Protein AF-A0A1Q3BQC8-F1 (afdb_monomer)

Secondary structure (DSSP, 8-state):
-HHHHHHHHHHHHHHHHHHHHHHHHHHHHHHHHHHHHHHHHHHHHHHHHHHHHHHHHHHHHHHHHHH------TTTTPPP-TT------TT-------PBPTTT--BSS-GGG-HHHHTS---PPPP--TT-------

Solvent-accessible surface area (backbone atoms only — not comparable to full-atom values): 8736 Å² total; per-residue (Å²): 108,76,70,56,55,50,51,53,51,54,52,53,54,51,52,50,52,50,50,55,51,49,52,54,53,51,52,53,51,50,55,52,51,53,52,53,55,52,52,51,54,50,50,55,52,48,52,56,51,47,52,54,49,49,59,49,48,56,52,48,50,52,52,50,67,70,57,57,52,77,64,86,48,85,63,89,86,55,82,82,69,94,80,71,73,82,63,82,69,81,86,61,72,81,72,72,57,84,51,52,11,86,74,79,65,48,66,67,44,50,51,89,74,31,65,79,61,71,70,50,75,86,71,81,84,78,92,74,70,93,90,72,80,92,80,80,87,129

Foldseek 3Di:
DVVVVVVVVVVVVVVVVVVVVVVVVVVVVVVVVVVVVVVVVVVVVVVVVVVVVVVVVVVVCVVVVLVPQPPCVVDDDDDDDPDDDHDPDPPDPPPQQPDAAPVPRHGDDYVVPDPVNVPPPPPDDDDDDPPDDDDDDD

Organism: Cephalotus follicularis (NCBI:txid3775)

Structure (mmCIF, N/CA/C/O backbone):
data_AF-A0A1Q3BQC8-F1
#
_entry.id   AF-A0A1Q3BQC8-F1
#
loop_
_atom_site.group_PDB
_atom_site.id
_atom_site.type_symbol
_atom_site.label_atom_id
_atom_site.label_alt_id
_atom_site.label_comp_id
_atom_site.label_asym_id
_atom_site.label_entity_id
_atom_site.label_seq_id
_atom_site.pdbx_PDB_ins_code
_atom_site.Cartn_x
_atom_site.Cartn_y
_atom_site.Cartn_z
_atom_site.occupancy
_atom_site.B_iso_or_equiv
_atom_site.auth_seq_id
_atom_site.auth_comp_id
_atom_site.auth_asym_id
_atom_site.auth_atom_id
_atom_site.pdbx_PDB_model_num
ATOM 1 N N . MET A 1 1 ? -42.383 -4.863 53.183 1.00 64.69 1 MET A N 1
ATOM 2 C CA . MET A 1 1 ? -41.170 -5.381 53.859 1.00 64.69 1 MET A CA 1
ATOM 3 C C . MET A 1 1 ? -40.615 -6.634 53.180 1.00 64.69 1 MET A C 1
ATOM 5 O O . MET A 1 1 ? -39.780 -6.455 52.311 1.00 64.69 1 MET A O 1
ATOM 9 N N . SER A 1 2 ? -41.060 -7.874 53.443 1.00 80.88 2 SER A N 1
ATOM 10 C CA . SER A 1 2 ? -40.373 -9.064 52.871 1.00 80.88 2 SER A CA 1
ATOM 11 C C . SER A 1 2 ? -40.424 -9.178 51.335 1.00 80.88 2 SER A C 1
ATOM 13 O O . SER A 1 2 ? -39.409 -9.494 50.727 1.00 80.88 2 SER A O 1
ATOM 15 N N . LYS A 1 3 ? -41.561 -8.845 50.700 1.00 89.38 3 LYS A N 1
ATOM 16 C CA . LYS A 1 3 ? -41.702 -8.835 49.226 1.00 89.38 3 LYS A CA 1
ATOM 17 C C . LYS A 1 3 ? -40.841 -7.770 48.535 1.00 89.38 3 LYS A C 1
ATOM 19 O O . LYS A 1 3 ? -40.279 -8.030 47.482 1.00 89.38 3 LYS A O 1
ATOM 24 N N . GLU A 1 4 ? -40.717 -6.584 49.128 1.00 90.38 4 GLU A N 1
ATOM 25 C CA . GLU A 1 4 ? -39.847 -5.526 48.587 1.00 90.38 4 GLU A CA 1
ATOM 26 C C . GLU A 1 4 ? -38.377 -5.924 48.669 1.00 90.38 4 GLU A C 1
ATOM 28 O O . GLU A 1 4 ? -37.637 -5.714 47.717 1.00 90.38 4 GLU A O 1
ATOM 33 N N . ILE A 1 5 ? -37.959 -6.540 49.779 1.00 91.31 5 ILE A N 1
ATOM 34 C CA . ILE A 1 5 ? -36.578 -7.004 49.953 1.00 91.31 5 ILE A CA 1
ATOM 35 C C . ILE A 1 5 ? -36.224 -8.078 48.912 1.00 91.31 5 ILE A C 1
ATOM 37 O O . ILE A 1 5 ? -35.105 -8.092 48.402 1.00 91.31 5 ILE A O 1
ATOM 41 N N . GLU A 1 6 ? -37.158 -8.973 48.587 1.00 93.44 6 GLU A N 1
ATOM 42 C CA . GLU A 1 6 ? -36.970 -9.997 47.554 1.00 93.44 6 GLU A CA 1
ATOM 43 C C . GLU A 1 6 ? -36.881 -9.391 46.145 1.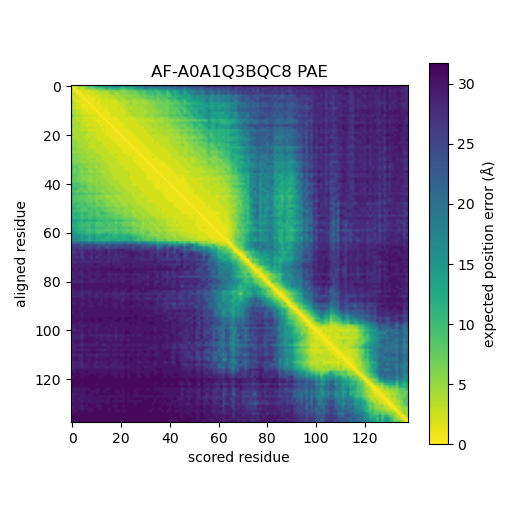00 93.44 6 GLU A C 1
ATOM 45 O O . GLU A 1 6 ? -35.955 -9.711 45.400 1.00 93.44 6 GLU A O 1
ATOM 50 N N . ASN A 1 7 ? -37.763 -8.442 45.814 1.00 93.44 7 ASN A N 1
ATOM 51 C CA . ASN A 1 7 ? -37.711 -7.720 44.540 1.00 93.44 7 ASN A CA 1
ATOM 52 C C . ASN A 1 7 ? -36.385 -6.963 44.364 1.00 93.44 7 ASN A C 1
ATOM 54 O O . ASN A 1 7 ? -35.728 -7.115 43.336 1.00 93.44 7 ASN A O 1
ATOM 58 N N . LEU A 1 8 ? -35.944 -6.234 45.396 1.00 94.12 8 LEU A N 1
ATOM 59 C CA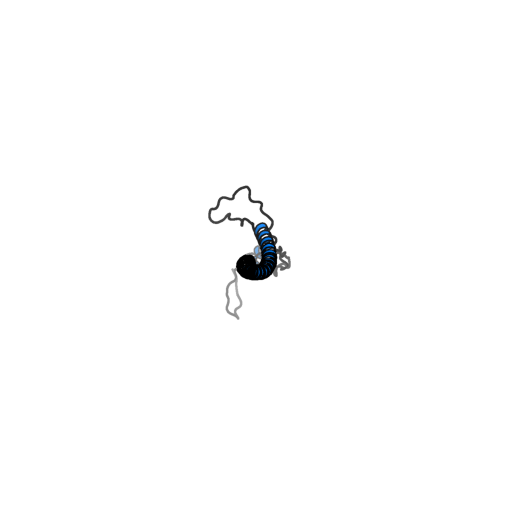 . LEU A 1 8 ? -34.674 -5.500 45.381 1.00 94.12 8 LEU A CA 1
ATOM 60 C C . LEU A 1 8 ? -33.462 -6.430 45.225 1.00 94.12 8 LEU A C 1
ATOM 62 O O . LEU A 1 8 ? -32.482 -6.074 44.572 1.00 94.12 8 LEU A O 1
ATOM 66 N N . LYS A 1 9 ? -33.502 -7.638 45.804 1.00 93.94 9 LYS A N 1
ATOM 67 C CA . LYS A 1 9 ? -32.449 -8.646 45.594 1.00 93.94 9 LYS A CA 1
ATOM 68 C C . LYS A 1 9 ? -32.390 -9.118 44.144 1.00 93.94 9 LYS A C 1
ATOM 70 O O . LYS A 1 9 ? -31.291 -9.262 43.609 1.00 93.94 9 LYS A O 1
ATOM 75 N N . ASN A 1 10 ? -33.545 -9.342 43.521 1.00 93.12 10 ASN A N 1
ATOM 76 C CA . ASN A 1 10 ? -33.616 -9.772 42.128 1.00 93.12 10 ASN A CA 1
ATOM 77 C C . ASN A 1 10 ? -33.091 -8.681 41.182 1.00 93.12 10 ASN A C 1
ATOM 79 O O . ASN A 1 10 ? -32.242 -8.986 40.343 1.00 93.12 10 ASN A O 1
ATOM 83 N N . GLU A 1 11 ? -33.495 -7.421 41.383 1.00 95.06 11 GLU A N 1
ATOM 84 C CA . GLU A 1 11 ? -32.966 -6.263 40.640 1.00 95.06 11 GLU A CA 1
ATOM 85 C C . GLU A 1 11 ? -31.452 -6.108 40.811 1.00 95.06 11 GLU A C 1
ATOM 87 O O . GLU A 1 11 ? -30.732 -5.971 39.825 1.00 95.06 11 GLU 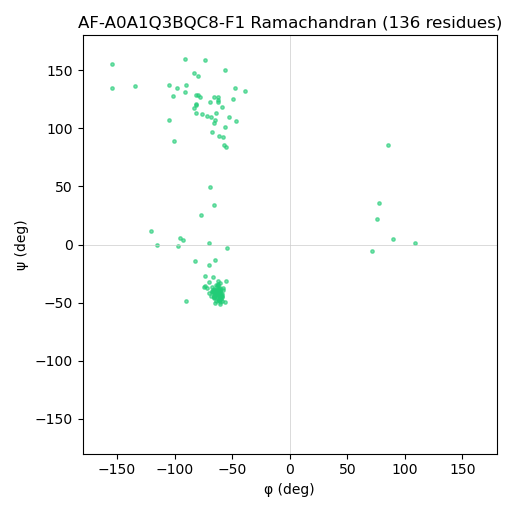A O 1
ATOM 92 N N . ASN A 1 12 ? -30.930 -6.223 42.037 1.00 95.00 12 ASN A N 1
ATOM 93 C CA . ASN A 1 12 ? -29.482 -6.174 42.262 1.00 95.00 12 ASN A CA 1
ATOM 94 C C . ASN A 1 12 ? -28.733 -7.296 41.530 1.00 95.00 12 ASN A C 1
ATOM 96 O O . ASN A 1 12 ? -27.632 -7.071 41.027 1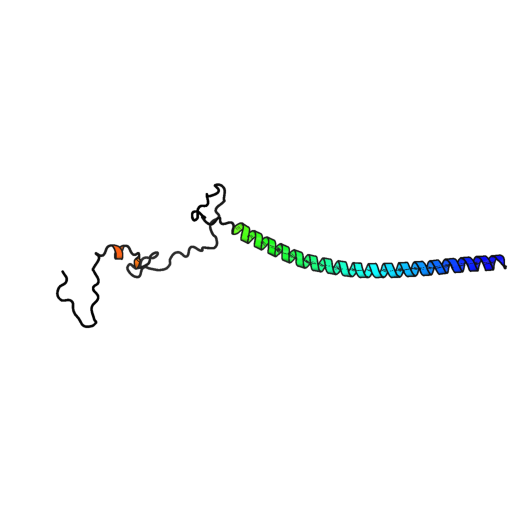.00 95.00 12 ASN A O 1
ATOM 100 N N . SER A 1 13 ? -29.308 -8.502 41.460 1.00 94.69 13 SER A N 1
ATOM 101 C CA . SER A 1 13 ? -28.699 -9.599 40.698 1.00 94.69 13 SER A CA 1
ATOM 102 C C . SER A 1 13 ? -28.690 -9.309 39.193 1.00 94.69 13 SER A C 1
ATOM 104 O O . SER A 1 13 ? -27.690 -9.568 38.525 1.00 94.69 13 SER A O 1
ATOM 106 N N . TYR A 1 14 ? -29.767 -8.707 38.681 1.00 96.12 14 TYR A N 1
ATOM 107 C CA . TYR A 1 14 ? -29.898 -8.324 37.281 1.00 96.12 14 TYR A CA 1
ATOM 108 C C . TYR A 1 14 ? -28.880 -7.242 36.906 1.00 96.12 14 TYR A C 1
ATOM 110 O O . TYR A 1 14 ? -28.103 -7.429 35.971 1.00 96.12 14 TYR A O 1
ATOM 118 N N . HIS A 1 15 ? -28.798 -6.165 37.691 1.00 95.88 15 HIS A N 1
ATOM 119 C CA . HIS A 1 15 ? -27.837 -5.088 37.451 1.00 95.88 15 HIS A CA 1
ATOM 120 C C . HIS A 1 15 ? -26.388 -5.558 37.559 1.00 95.88 15 HIS A C 1
ATOM 122 O O . HIS A 1 15 ? -25.537 -5.114 36.792 1.00 95.88 15 HIS A O 1
ATOM 128 N N . LYS A 1 16 ? -26.092 -6.495 38.467 1.00 96.56 16 LYS A N 1
ATOM 129 C CA . LYS A 1 16 ? -24.757 -7.093 38.552 1.00 96.56 16 LYS A CA 1
ATOM 130 C C . LYS A 1 16 ? -24.386 -7.830 37.260 1.00 96.56 16 LYS A C 1
ATOM 132 O O . LYS A 1 16 ? -23.285 -7.637 36.756 1.00 96.56 16 LYS A O 1
ATOM 137 N N . ASN A 1 17 ? -25.319 -8.597 36.694 1.00 95.44 17 ASN A N 1
ATOM 138 C CA . ASN A 1 17 ? -25.104 -9.282 35.418 1.00 95.44 17 ASN A CA 1
ATOM 139 C C . ASN A 1 17 ? -24.944 -8.290 34.251 1.00 95.44 17 ASN A C 1
ATOM 141 O O . ASN A 1 17 ? -24.080 -8.492 33.401 1.00 95.44 17 ASN A O 1
ATOM 145 N N . GLU A 1 18 ? -25.729 -7.208 34.212 1.00 96.31 18 GLU A N 1
ATOM 146 C CA . GLU A 1 18 ? -25.565 -6.142 33.209 1.00 96.31 18 GLU A CA 1
ATOM 147 C C . GLU A 1 18 ? -24.184 -5.487 33.283 1.00 96.31 18 GLU A C 1
ATOM 149 O O . GLU A 1 18 ? -23.547 -5.283 32.250 1.00 96.31 18 GLU A O 1
ATOM 154 N N . ILE A 1 19 ? -23.698 -5.187 34.490 1.00 96.69 19 ILE A N 1
ATOM 155 C CA . ILE A 1 19 ? -22.363 -4.614 34.695 1.00 96.69 19 ILE A CA 1
ATOM 156 C C . ILE A 1 19 ? -21.283 -5.564 34.168 1.00 96.69 19 ILE A C 1
ATOM 158 O O . ILE A 1 19 ? -20.367 -5.122 33.474 1.00 96.69 19 ILE A O 1
ATOM 162 N N . ASP A 1 20 ? -21.397 -6.864 34.447 1.00 96.38 20 ASP A N 1
ATOM 163 C CA . ASP A 1 20 ? -20.440 -7.859 33.959 1.00 96.38 20 ASP A CA 1
ATOM 164 C C . ASP A 1 20 ? -20.438 -7.939 32.422 1.00 96.38 20 ASP A C 1
ATOM 166 O O . ASP A 1 20 ? -19.369 -7.948 31.806 1.00 96.38 20 ASP A O 1
ATOM 170 N N . ILE A 1 21 ? -21.616 -7.907 31.788 1.00 96.81 21 ILE A N 1
ATOM 171 C CA . ILE A 1 21 ? -21.745 -7.869 30.322 1.00 96.81 21 ILE A CA 1
ATOM 172 C C . ILE A 1 21 ? -21.102 -6.598 29.751 1.00 96.81 21 ILE A C 1
ATOM 174 O O . ILE A 1 21 ? -20.301 -6.678 28.817 1.00 96.81 21 ILE A O 1
ATOM 178 N N . LEU A 1 22 ? -21.405 -5.432 30.327 1.00 97.44 22 LEU A N 1
ATOM 179 C CA . LEU A 1 22 ? -20.850 -4.150 29.889 1.00 97.44 22 LEU A CA 1
ATOM 180 C C . LEU A 1 22 ? -19.325 -4.115 30.014 1.00 97.44 22 LEU A C 1
ATOM 182 O O . LEU A 1 22 ? -18.653 -3.624 29.109 1.00 97.44 22 LEU A O 1
ATOM 186 N N . ASN A 1 23 ? -18.768 -4.681 31.085 1.00 96.75 23 ASN A N 1
ATOM 187 C CA . ASN A 1 23 ? -17.321 -4.777 31.272 1.00 96.75 23 ASN A CA 1
ATOM 188 C C . ASN A 1 23 ? -16.656 -5.630 30.183 1.00 96.75 23 ASN A C 1
ATOM 190 O O . ASN A 1 23 ? -15.603 -5.254 29.661 1.00 96.75 23 ASN A O 1
ATOM 194 N N . VAL A 1 24 ? -17.274 -6.755 29.805 1.00 96.56 24 VAL A N 1
ATOM 195 C CA . VAL A 1 24 ? -16.786 -7.595 28.700 1.00 96.56 24 VAL A CA 1
ATOM 196 C C . VAL A 1 24 ? -16.8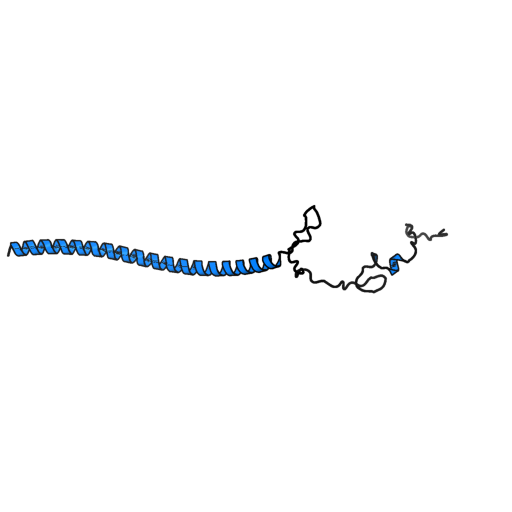50 -6.837 27.372 1.00 96.56 24 VAL A C 1
ATOM 198 O O . VAL A 1 24 ? -15.865 -6.830 26.631 1.00 96.56 24 VAL A O 1
ATOM 201 N N . SER A 1 25 ? -17.960 -6.149 27.086 1.00 97.19 25 SER A N 1
ATOM 202 C CA . SER A 1 25 ? -18.100 -5.331 25.873 1.00 97.19 25 SER A CA 1
ATOM 203 C C . SER A 1 25 ? -17.091 -4.184 25.814 1.00 97.19 25 SER A C 1
ATOM 205 O O . SER A 1 25 ? -16.519 -3.931 24.755 1.00 97.19 25 SER A O 1
ATOM 207 N N . LEU A 1 26 ? -16.833 -3.516 26.938 1.00 97.38 26 LEU A N 1
ATOM 208 C CA . LEU A 1 26 ? -15.861 -2.429 27.020 1.00 97.38 26 LEU A CA 1
ATOM 209 C C . LEU A 1 26 ? -14.439 -2.933 26.756 1.00 97.38 26 LEU A C 1
ATOM 211 O O . LEU A 1 26 ? -13.704 -2.316 25.987 1.00 97.38 26 LEU A O 1
ATOM 215 N N . LYS A 1 27 ? -14.069 -4.080 27.338 1.00 97.25 27 LYS A N 1
ATOM 216 C CA . LYS A 1 27 ? -12.771 -4.711 27.077 1.00 97.25 27 LYS A CA 1
ATOM 217 C C . LYS A 1 27 ? -12.599 -5.031 25.592 1.00 97.25 27 LYS A C 1
ATOM 219 O O . LYS A 1 27 ? -11.605 -4.629 25.000 1.00 97.25 27 LYS A O 1
ATOM 224 N N . LEU A 1 28 ? -13.603 -5.666 24.990 1.00 97.25 28 LEU A N 1
ATOM 225 C CA . LEU A 1 28 ? -13.590 -5.996 23.567 1.00 97.25 28 LEU A CA 1
ATOM 226 C C . LEU A 1 28 ? -13.481 -4.739 22.685 1.00 97.25 28 LEU A C 1
ATOM 228 O O . LEU A 1 28 ? -12.739 -4.730 21.708 1.00 97.25 28 LEU A O 1
ATOM 232 N N . SER A 1 29 ? -14.189 -3.663 23.040 1.00 97.06 29 SER A N 1
ATOM 233 C CA . SER A 1 29 ? -14.112 -2.387 22.320 1.00 97.06 29 SER A CA 1
ATOM 234 C C . SER A 1 29 ? -12.713 -1.770 22.374 1.00 97.06 29 SER A C 1
ATOM 236 O O . SER A 1 29 ? -12.249 -1.235 21.368 1.00 97.06 29 SER A O 1
ATOM 238 N N . ASN A 1 30 ? -12.040 -1.843 23.524 1.00 97.06 30 ASN A N 1
ATOM 239 C CA . ASN A 1 30 ? -10.679 -1.329 23.675 1.00 97.06 30 ASN A CA 1
ATOM 240 C C . ASN A 1 30 ? -9.682 -2.129 22.826 1.00 97.06 30 ASN A C 1
ATOM 242 O O . ASN A 1 30 ? -8.869 -1.526 22.125 1.00 97.06 30 ASN A O 1
ATOM 246 N N . ASP A 1 31 ? -9.794 -3.462 22.835 1.00 97.25 31 ASP A N 1
ATOM 247 C CA . ASP A 1 31 ? -8.949 -4.348 22.025 1.00 97.25 31 ASP A CA 1
ATOM 248 C C . ASP A 1 31 ? -9.095 -4.013 20.522 1.00 97.25 31 ASP A C 1
ATOM 250 O O . ASP A 1 31 ? -8.101 -3.842 19.808 1.00 97.25 31 ASP A O 1
ATOM 254 N N . PHE A 1 32 ? -10.332 -3.806 20.046 1.00 96.75 32 PHE A N 1
ATOM 255 C CA . PHE A 1 32 ? -10.597 -3.374 18.666 1.00 96.75 32 PHE A CA 1
ATOM 256 C C . PHE A 1 32 ? -10.042 -1.980 18.342 1.00 96.75 32 PHE A C 1
ATOM 258 O O . PHE A 1 32 ? -9.627 -1.719 17.207 1.00 96.75 32 PHE A O 1
ATOM 265 N N . GLU A 1 33 ? -10.053 -1.047 19.295 1.00 97.44 33 GLU A N 1
ATOM 266 C CA . GLU A 1 33 ? -9.500 0.291 19.082 1.00 97.44 33 GLU A CA 1
ATOM 267 C C . GLU A 1 33 ? -7.974 0.245 18.910 1.00 97.44 33 GLU A C 1
ATOM 269 O O . GLU A 1 33 ? -7.422 0.941 18.049 1.00 97.44 33 GLU A O 1
ATOM 274 N N . GLU A 1 34 ? -7.291 -0.591 19.693 1.00 96.75 34 GLU A N 1
ATOM 275 C CA . GLU A 1 34 ? -5.845 -0.791 19.601 1.00 96.75 34 GLU A CA 1
ATOM 276 C C . GLU A 1 34 ? -5.442 -1.431 18.264 1.00 96.75 34 GLU A C 1
ATOM 278 O O . GLU A 1 34 ? -4.556 -0.914 17.571 1.00 96.75 34 GLU A O 1
ATOM 283 N N . GLU A 1 35 ? -6.144 -2.484 17.837 1.00 97.38 35 GLU A N 1
ATOM 284 C CA . GLU A 1 35 ? -5.903 -3.133 16.543 1.00 97.38 35 GLU A CA 1
ATOM 285 C C . GLU A 1 35 ? -6.108 -2.156 15.373 1.00 97.38 35 GLU A C 1
ATOM 287 O O . GLU A 1 35 ? -5.260 -2.046 14.483 1.00 97.38 35 GLU A O 1
ATOM 292 N N . ASN A 1 36 ? -7.173 -1.350 15.412 1.00 97.56 36 ASN A N 1
ATOM 293 C CA . ASN A 1 36 ? -7.433 -0.330 14.395 1.00 97.56 36 ASN A CA 1
ATOM 294 C C . ASN A 1 36 ? -6.331 0.738 14.314 1.00 97.56 36 ASN A C 1
ATOM 296 O O . ASN A 1 36 ? -6.002 1.205 13.218 1.00 97.56 36 ASN A O 1
ATOM 300 N N . LYS A 1 37 ? -5.747 1.146 15.449 1.00 97.81 37 LYS A N 1
ATOM 301 C CA . LYS A 1 37 ? -4.604 2.077 15.463 1.00 97.81 37 LYS A CA 1
ATOM 302 C C . LYS A 1 37 ? -3.384 1.452 14.788 1.00 97.81 37 LYS A C 1
ATOM 304 O O . LYS A 1 37 ? -2.746 2.115 13.970 1.00 97.81 37 LYS A O 1
ATOM 309 N N . LYS A 1 38 ? -3.097 0.179 15.075 1.00 98.06 38 LYS A N 1
ATOM 310 C CA . LYS A 1 38 ? -1.995 -0.561 14.445 1.00 98.06 38 LYS A CA 1
ATOM 311 C C . LYS A 1 38 ? -2.189 -0.694 12.932 1.00 98.06 38 LYS A C 1
ATOM 313 O O . LYS A 1 38 ? -1.282 -0.354 12.174 1.00 98.06 38 LYS A O 1
ATOM 318 N N . LEU A 1 39 ? -3.383 -1.089 12.489 1.00 98.44 39 LEU A N 1
ATOM 319 C CA . LEU A 1 39 ? -3.706 -1.228 11.065 1.00 98.44 39 LEU A CA 1
ATOM 320 C C . LEU A 1 39 ? -3.560 0.094 10.300 1.00 98.44 39 LEU A C 1
ATOM 322 O O . LEU A 1 39 ? -3.027 0.107 9.192 1.00 98.44 39 LEU A O 1
ATOM 326 N N . LYS A 1 40 ? -3.962 1.227 10.893 1.00 98.31 40 LYS A N 1
ATOM 327 C CA . LYS A 1 40 ? -3.757 2.552 10.278 1.00 98.31 40 LYS A CA 1
ATOM 328 C C . LYS A 1 40 ? -2.275 2.860 10.038 1.00 98.31 40 LYS A C 1
ATOM 330 O O . LYS A 1 40 ? -1.926 3.336 8.960 1.00 98.31 40 LYS A O 1
ATOM 335 N N . LEU A 1 41 ? -1.406 2.546 11.001 1.00 97.81 41 LEU A N 1
ATOM 336 C CA . LEU A 1 41 ? 0.042 2.739 10.856 1.00 97.81 41 LEU A CA 1
ATOM 337 C C . LEU A 1 41 ? 0.638 1.839 9.762 1.00 97.81 41 LEU A C 1
ATOM 339 O O . LEU A 1 41 ? 1.478 2.290 8.979 1.00 97.81 41 LEU A O 1
ATOM 343 N N . GLU A 1 42 ? 0.193 0.583 9.682 1.00 98.12 42 GLU A N 1
ATOM 344 C CA . GLU A 1 42 ? 0.618 -0.345 8.628 1.00 98.12 42 GLU A CA 1
ATOM 345 C C . GLU A 1 42 ? 0.183 0.138 7.238 1.00 98.12 42 GLU A C 1
ATOM 347 O O . GLU A 1 42 ? 0.998 0.142 6.313 1.00 98.12 42 GLU A O 1
ATOM 352 N N . ILE A 1 43 ? -1.053 0.630 7.100 1.00 98.31 43 ILE A N 1
ATOM 353 C CA . ILE A 1 43 ? -1.572 1.203 5.849 1.00 98.31 43 ILE A CA 1
ATOM 354 C C . ILE A 1 43 ? -0.750 2.419 5.411 1.00 98.31 43 ILE A C 1
ATOM 356 O O . ILE A 1 43 ? -0.380 2.512 4.239 1.00 98.31 43 ILE A O 1
ATOM 360 N N . ASP A 1 44 ? -0.420 3.335 6.324 1.00 98.12 44 ASP A N 1
ATOM 361 C CA . ASP A 1 44 ? 0.378 4.523 5.997 1.00 98.12 44 ASP A CA 1
ATOM 362 C C . ASP A 1 44 ? 1.800 4.155 5.549 1.00 98.12 44 ASP A C 1
ATOM 364 O O . ASP A 1 44 ? 2.318 4.699 4.562 1.00 98.12 44 ASP A O 1
ATOM 368 N N . SER A 1 45 ? 2.421 3.185 6.229 1.00 98.06 45 SER A N 1
ATOM 369 C CA . SER A 1 45 ? 3.717 2.630 5.829 1.00 98.06 45 SER A CA 1
ATOM 370 C C . SER A 1 45 ? 3.641 1.998 4.436 1.00 98.06 45 SER A C 1
ATOM 372 O O . SER A 1 45 ? 4.424 2.347 3.543 1.00 98.06 45 SER A O 1
ATOM 374 N N . LEU A 1 46 ? 2.643 1.139 4.208 1.00 98.38 46 LEU A N 1
ATOM 375 C CA . LEU A 1 46 ? 2.436 0.453 2.937 1.00 98.38 46 LEU A CA 1
ATOM 376 C C . LEU A 1 46 ? 2.203 1.453 1.802 1.00 98.38 46 LEU A C 1
ATOM 378 O O . LEU A 1 46 ? 2.868 1.376 0.770 1.00 98.38 46 LEU A O 1
ATOM 382 N N . LYS A 1 47 ? 1.358 2.464 2.010 1.00 98.25 47 LYS A N 1
ATOM 383 C CA . LYS A 1 47 ? 1.093 3.528 1.033 1.00 98.25 47 LYS A CA 1
ATOM 384 C C . LYS A 1 47 ? 2.364 4.282 0.642 1.00 98.25 47 LYS A C 1
ATOM 386 O O . LYS A 1 47 ? 2.565 4.586 -0.536 1.00 98.25 47 LYS A O 1
ATOM 391 N N . LYS A 1 48 ? 3.261 4.545 1.600 1.00 97.69 48 LYS A N 1
ATOM 392 C CA . LYS A 1 48 ? 4.569 5.170 1.338 1.00 97.69 48 LYS A CA 1
ATOM 393 C C . LYS A 1 48 ? 5.504 4.258 0.541 1.00 97.69 48 LYS A C 1
ATOM 395 O O . LYS A 1 48 ? 6.271 4.749 -0.285 1.00 97.69 48 LYS A O 1
ATOM 400 N N . THR A 1 49 ? 5.479 2.950 0.786 1.00 98.00 49 THR A N 1
ATOM 401 C CA . THR A 1 49 ? 6.259 1.996 -0.021 1.00 98.00 49 THR A CA 1
ATOM 402 C C . THR A 1 49 ? 5.697 1.861 -1.434 1.00 98.00 49 THR A C 1
ATOM 404 O O . THR A 1 49 ? 6.459 1.908 -2.399 1.00 98.00 49 THR A O 1
ATOM 407 N N . PHE A 1 50 ? 4.372 1.810 -1.564 1.00 98.19 50 PHE A N 1
ATOM 408 C CA . PHE A 1 50 ? 3.681 1.690 -2.838 1.00 98.19 50 PHE A CA 1
ATOM 409 C C . PHE A 1 50 ? 3.899 2.918 -3.722 1.00 98.19 50 PHE A C 1
ATOM 411 O O . PHE A 1 50 ? 4.174 2.772 -4.906 1.00 98.19 50 PHE A O 1
ATOM 418 N N . SER A 1 51 ? 3.874 4.132 -3.161 1.00 97.81 51 SER A N 1
ATOM 419 C CA . SER A 1 51 ? 4.151 5.343 -3.944 1.00 97.81 51 SER A CA 1
ATOM 420 C C . SER A 1 51 ? 5.582 5.375 -4.491 1.00 97.81 51 SER A C 1
ATOM 422 O O . SER A 1 51 ? 5.795 5.751 -5.641 1.00 97.81 51 SER A O 1
ATOM 424 N N . LYS A 1 52 ? 6.575 4.923 -3.711 1.00 97.75 52 LYS A N 1
ATOM 425 C CA . LYS A 1 52 ? 7.954 4.761 -4.201 1.00 97.75 52 LYS A CA 1
ATOM 426 C C . LYS A 1 52 ? 8.038 3.718 -5.313 1.00 97.75 52 LYS A C 1
ATOM 428 O O . LYS A 1 52 ? 8.701 3.981 -6.312 1.00 97.75 52 LYS A O 1
ATOM 433 N N . PHE A 1 53 ? 7.369 2.578 -5.136 1.00 97.94 53 PHE A N 1
ATOM 434 C CA . PHE A 1 53 ? 7.317 1.508 -6.130 1.00 97.94 53 PHE A CA 1
ATOM 435 C C . PHE A 1 53 ? 6.662 1.979 -7.436 1.00 97.94 53 PHE A C 1
ATOM 437 O O . PHE A 1 53 ? 7.256 1.819 -8.499 1.00 97.94 53 PHE A O 1
ATOM 444 N N . SER A 1 54 ? 5.510 2.649 -7.354 1.00 97.56 54 SER A N 1
ATOM 445 C CA . SER A 1 54 ? 4.819 3.247 -8.503 1.00 97.56 54 SER A CA 1
ATOM 446 C C . SER A 1 54 ? 5.732 4.222 -9.243 1.00 97.56 54 SER A C 1
ATOM 448 O O . SER A 1 54 ? 5.964 4.055 -10.432 1.00 97.56 54 SER A O 1
ATOM 450 N N . ASN A 1 55 ? 6.375 5.150 -8.525 1.00 96.31 55 ASN A N 1
ATOM 451 C CA . ASN A 1 55 ? 7.303 6.108 -9.131 1.00 96.31 55 ASN A CA 1
ATOM 452 C C . ASN A 1 55 ? 8.496 5.434 -9.831 1.00 96.31 55 ASN A C 1
ATOM 454 O O . ASN A 1 55 ? 9.033 5.976 -10.797 1.00 96.31 55 ASN A O 1
ATOM 458 N N . SER A 1 56 ? 8.978 4.296 -9.318 1.00 96.56 56 SER A N 1
ATOM 459 C CA . SER A 1 56 ? 10.014 3.516 -10.005 1.00 96.56 56 SER A CA 1
ATOM 460 C C . SER A 1 56 ? 9.474 2.747 -11.208 1.00 96.56 56 SER A C 1
ATOM 462 O O . SER A 1 56 ? 10.176 2.686 -12.215 1.00 96.56 56 SER A O 1
ATOM 464 N N . SER A 1 57 ? 8.249 2.219 -11.126 1.00 94.94 57 SER A N 1
ATOM 465 C CA . SER A 1 57 ? 7.570 1.552 -12.241 1.00 94.94 57 SER A CA 1
ATOM 466 C C . SER A 1 57 ? 7.390 2.520 -13.400 1.00 94.94 57 SER A C 1
ATOM 468 O O . SER A 1 57 ? 7.890 2.251 -14.482 1.00 94.94 57 SER A O 1
ATOM 470 N N . ASP A 1 58 ? 6.841 3.710 -13.147 1.00 93.56 58 ASP A N 1
ATOM 471 C CA . ASP A 1 58 ? 6.627 4.725 -14.182 1.00 93.56 58 ASP A CA 1
ATOM 472 C C . ASP A 1 58 ? 7.942 5.118 -14.874 1.00 93.56 58 ASP A C 1
ATOM 474 O O . ASP A 1 58 ? 7.995 5.344 -16.082 1.00 93.56 58 ASP A O 1
ATOM 478 N N . LYS A 1 59 ? 9.052 5.194 -14.127 1.00 93.75 59 LYS A N 1
ATOM 479 C CA . LYS A 1 59 ? 10.381 5.459 -14.706 1.00 93.75 59 LYS A CA 1
ATOM 480 C C . LYS A 1 59 ? 10.873 4.306 -15.574 1.00 93.75 59 LYS A C 1
ATOM 482 O O . LYS A 1 59 ? 11.477 4.564 -16.615 1.00 93.75 59 LYS A O 1
ATOM 487 N N . LEU A 1 60 ? 10.648 3.069 -15.140 1.00 90.69 60 LEU A N 1
ATOM 488 C CA . LEU A 1 60 ? 10.999 1.881 -15.908 1.00 90.69 60 LEU A CA 1
ATOM 489 C C . LEU A 1 60 ? 10.155 1.792 -17.182 1.00 90.69 60 LEU A C 1
ATOM 491 O O . LEU A 1 60 ? 10.718 1.589 -18.251 1.00 90.69 60 LEU A O 1
ATOM 495 N N . ASP A 1 61 ? 8.850 2.029 -17.090 1.00 86.38 61 ASP A N 1
ATOM 496 C CA . ASP A 1 61 ? 7.933 2.028 -18.230 1.00 86.38 61 ASP A CA 1
ATOM 497 C C . ASP A 1 61 ? 8.295 3.125 -19.233 1.00 86.38 61 ASP A C 1
ATOM 499 O O . ASP A 1 61 ? 8.324 2.876 -20.435 1.00 86.38 61 ASP A O 1
ATOM 503 N N . ASN A 1 62 ? 8.676 4.316 -18.763 1.00 84.25 62 ASN A N 1
ATOM 504 C CA . ASN A 1 62 ? 9.201 5.367 -19.635 1.00 84.25 62 ASN A CA 1
ATOM 505 C C . ASN A 1 62 ? 10.519 4.952 -20.307 1.00 84.25 62 ASN A C 1
ATOM 507 O O . ASN A 1 62 ? 10.701 5.198 -21.497 1.00 84.25 62 ASN A O 1
ATOM 511 N N . LEU A 1 63 ? 11.438 4.308 -19.582 1.00 84.38 63 LEU A N 1
ATOM 512 C CA . LEU A 1 63 ? 12.692 3.816 -20.156 1.00 84.38 63 LEU A CA 1
ATOM 513 C C . LEU A 1 63 ? 12.436 2.736 -21.216 1.00 84.38 63 LEU A C 1
ATOM 515 O O . LEU A 1 63 ? 12.978 2.832 -22.312 1.00 84.38 63 LEU A O 1
ATOM 519 N N . LEU A 1 64 ? 11.601 1.741 -20.911 1.00 78.81 64 LEU A N 1
ATOM 520 C CA . LEU A 1 64 ? 11.286 0.624 -21.803 1.00 78.81 64 LEU A CA 1
ATOM 521 C C . LEU A 1 64 ? 10.412 1.052 -22.983 1.00 78.81 64 LEU A C 1
ATOM 523 O O . LEU A 1 64 ? 10.649 0.609 -24.102 1.00 78.81 64 LEU A O 1
ATOM 527 N N . GLY A 1 65 ? 9.462 1.961 -22.770 1.00 68.19 65 GLY A N 1
ATOM 528 C CA . GLY A 1 65 ? 8.672 2.579 -23.834 1.00 68.19 65 GLY A CA 1
ATOM 529 C C . GLY A 1 65 ? 9.538 3.387 -24.805 1.00 68.19 65 GLY A C 1
ATOM 530 O O . GLY A 1 65 ? 9.289 3.368 -26.008 1.00 68.19 65 GLY A O 1
ATOM 531 N N . LEU A 1 66 ? 10.610 4.024 -24.314 1.00 60.84 66 LEU A N 1
ATOM 532 C CA . LEU A 1 66 ? 11.658 4.618 -25.157 1.00 60.84 66 LEU A CA 1
ATOM 533 C C . LEU A 1 66 ? 12.579 3.557 -25.796 1.00 60.84 66 LEU A C 1
ATOM 535 O O . LEU A 1 66 ? 13.150 3.804 -26.857 1.00 60.84 66 LEU A O 1
ATOM 539 N N . GLN A 1 67 ? 12.731 2.390 -25.162 1.00 54.25 67 GLN A N 1
ATOM 540 C CA . GLN A 1 67 ? 13.599 1.283 -25.579 1.00 54.25 67 GLN A CA 1
ATOM 541 C C . GLN A 1 67 ? 12.897 0.236 -26.458 1.00 54.25 67 GLN A C 1
ATOM 543 O O . GLN A 1 67 ? 13.550 -0.715 -26.886 1.00 54.25 67 GLN A O 1
ATOM 548 N N . MET A 1 68 ? 11.628 0.432 -26.836 1.00 49.09 68 MET A N 1
ATOM 549 C CA . MET A 1 68 ? 11.001 -0.262 -27.972 1.00 49.09 68 MET A CA 1
ATOM 550 C C . MET A 1 68 ? 11.607 0.218 -29.307 1.00 49.09 68 MET A C 1
ATOM 552 O O . MET A 1 68 ? 10.912 0.562 -30.259 1.00 49.09 68 MET A O 1
ATOM 556 N N . CYS A 1 69 ? 12.937 0.236 -29.389 1.00 52.66 69 CYS A N 1
ATOM 557 C CA . CYS A 1 69 ? 13.626 -0.000 -30.635 1.00 52.66 69 CYS A CA 1
ATOM 558 C C . CYS A 1 69 ? 13.311 -1.439 -31.019 1.00 52.66 69 CYS A C 1
ATOM 560 O O . CYS A 1 69 ? 13.828 -2.387 -30.428 1.00 52.66 69 CYS A O 1
ATOM 562 N N . VAL A 1 70 ? 12.474 -1.601 -32.037 1.00 50.41 70 VAL A N 1
ATOM 563 C CA . VAL A 1 70 ? 12.666 -2.728 -32.939 1.00 50.41 70 VAL A CA 1
ATOM 564 C C . VAL A 1 70 ? 14.088 -2.562 -33.444 1.00 50.41 70 VAL A C 1
ATOM 566 O O . VAL A 1 70 ? 14.374 -1.662 -34.230 1.00 50.41 70 VAL A O 1
ATOM 569 N N . PHE A 1 71 ? 15.008 -3.343 -32.870 1.00 50.97 71 PHE A N 1
ATOM 570 C CA . PHE A 1 71 ? 16.261 -3.636 -33.542 1.00 50.97 71 PHE A CA 1
ATOM 571 C C . PHE A 1 71 ? 15.871 -4.022 -34.962 1.00 50.97 71 PHE A C 1
ATOM 573 O O . PHE A 1 71 ? 14.892 -4.756 -35.121 1.00 50.97 71 PHE A O 1
ATOM 580 N N . ASP A 1 72 ? 16.573 -3.499 -35.964 1.00 50.69 72 ASP A N 1
ATOM 581 C CA . ASP A 1 72 ? 16.446 -3.971 -37.336 1.00 50.69 72 ASP A CA 1
ATOM 582 C C . ASP A 1 72 ? 16.758 -5.478 -37.317 1.00 50.69 72 ASP A C 1
ATOM 584 O O . ASP A 1 72 ? 17.894 -5.910 -37.502 1.00 50.69 72 ASP A O 1
ATOM 588 N N . ASN A 1 73 ? 15.750 -6.304 -37.030 1.00 54.53 73 ASN A N 1
ATOM 589 C CA . ASN A 1 73 ? 15.814 -7.759 -37.024 1.00 54.53 73 ASN A CA 1
ATOM 590 C C . ASN A 1 73 ? 15.783 -8.274 -38.471 1.00 54.53 73 ASN A C 1
ATOM 592 O O . ASN A 1 73 ? 15.428 -9.425 -38.714 1.00 54.53 73 ASN A O 1
ATOM 596 N N . ALA A 1 74 ? 16.221 -7.451 -39.432 1.00 51.97 74 ALA A N 1
ATOM 597 C CA . ALA A 1 74 ? 16.521 -7.799 -40.816 1.00 51.97 74 ALA A CA 1
ATOM 598 C C . ALA A 1 74 ? 17.726 -8.767 -40.928 1.00 51.97 74 ALA A C 1
ATOM 600 O O . ALA A 1 74 ? 18.519 -8.722 -41.867 1.00 51.97 74 ALA A O 1
ATOM 601 N N . GLY A 1 75 ? 17.879 -9.663 -39.951 1.00 66.56 75 GLY A N 1
ATOM 602 C CA . GLY A 1 75 ? 18.821 -10.765 -39.888 1.00 66.56 75 GLY A CA 1
ATOM 603 C C . GLY A 1 75 ? 18.261 -11.856 -38.971 1.00 66.56 75 GLY A C 1
ATOM 604 O O . GLY A 1 75 ? 17.790 -11.562 -37.879 1.00 66.56 75 GLY A O 1
ATOM 605 N N . LEU A 1 76 ? 18.346 -13.113 -39.430 1.00 58.78 76 LEU A N 1
ATOM 606 C CA . LEU A 1 76 ? 17.718 -14.329 -38.871 1.00 58.78 76 LEU A CA 1
ATOM 607 C C . LEU A 1 76 ? 16.211 -14.513 -39.165 1.00 58.78 76 LEU A C 1
ATOM 609 O O . LEU A 1 76 ? 15.487 -15.082 -38.356 1.00 58.78 76 LEU A O 1
ATOM 613 N N . GLY A 1 77 ? 15.746 -14.119 -40.355 1.00 58.06 77 GLY A N 1
ATOM 614 C CA . GLY A 1 77 ? 14.508 -14.670 -40.933 1.00 58.06 77 GLY A CA 1
ATOM 615 C C . GLY A 1 77 ? 13.184 -14.167 -40.345 1.00 58.06 77 GLY A C 1
ATOM 616 O O . GLY A 1 77 ? 12.178 -14.855 -40.491 1.00 58.06 77 GLY A O 1
ATOM 617 N N . TYR A 1 78 ? 13.164 -12.996 -39.705 1.00 56.12 78 TYR A N 1
ATOM 618 C CA . TYR A 1 78 ? 11.924 -12.322 -39.307 1.00 56.12 78 TYR A CA 1
ATOM 619 C C . TYR A 1 78 ? 11.444 -11.364 -40.407 1.00 56.12 78 TYR A C 1
ATOM 621 O O . TYR A 1 78 ? 12.224 -10.553 -40.901 1.00 56.12 78 TYR A O 1
ATOM 629 N N . GLU A 1 79 ? 10.162 -11.437 -40.775 1.00 59.94 79 GLU A N 1
ATOM 630 C CA . GLU A 1 79 ? 9.511 -10.439 -41.633 1.00 59.94 79 GLU A CA 1
ATOM 631 C C . GLU A 1 79 ? 9.173 -9.191 -40.803 1.00 59.94 79 GLU A C 1
ATOM 633 O O . GLU A 1 79 ? 8.559 -9.281 -39.736 1.00 59.94 79 GLU A O 1
ATOM 638 N N . GLU A 1 80 ? 9.604 -8.019 -41.272 1.00 58.56 80 GLU A N 1
ATOM 639 C CA . GLU A 1 80 ? 9.347 -6.740 -40.609 1.00 58.56 80 GLU A CA 1
ATOM 640 C C . GLU A 1 80 ? 7.839 -6.454 -40.546 1.00 58.56 80 GLU A C 1
ATOM 642 O O . GLU A 1 80 ? 7.130 -6.459 -41.553 1.00 58.56 80 GLU A O 1
ATOM 647 N N . MET A 1 81 ? 7.322 -6.171 -39.348 1.00 61.25 81 MET A N 1
ATOM 648 C CA . MET A 1 81 ? 5.948 -5.699 -39.199 1.00 61.25 81 MET A CA 1
ATOM 649 C C . MET A 1 81 ? 5.873 -4.224 -39.619 1.00 61.25 81 MET A C 1
ATOM 651 O O . MET A 1 81 ? 6.387 -3.352 -38.925 1.00 61.25 81 MET A O 1
ATOM 655 N N . ASN A 1 82 ? 5.182 -3.945 -40.728 1.00 55.91 82 ASN A N 1
ATOM 656 C CA . ASN A 1 82 ? 5.103 -2.648 -41.429 1.00 55.91 82 ASN A CA 1
ATOM 657 C C . ASN A 1 82 ? 4.665 -1.405 -40.609 1.00 55.91 82 ASN A C 1
ATOM 659 O O . ASN A 1 82 ? 4.626 -0.308 -41.158 1.00 55.91 82 ASN A O 1
ATOM 663 N N . ASN A 1 83 ? 4.322 -1.533 -39.322 1.00 56.34 83 ASN A N 1
ATOM 664 C CA . ASN A 1 83 ? 3.729 -0.455 -38.517 1.00 56.34 83 ASN A CA 1
ATOM 665 C C . ASN A 1 83 ? 4.545 -0.060 -37.278 1.00 56.34 83 ASN A C 1
ATOM 667 O O . ASN A 1 83 ? 4.035 0.654 -36.408 1.00 56.34 83 ASN A O 1
ATOM 671 N N . VAL A 1 84 ? 5.792 -0.514 -37.148 1.00 54.22 84 VAL A N 1
ATOM 672 C CA . VAL A 1 84 ? 6.588 -0.166 -35.969 1.00 54.22 84 VAL A CA 1
ATOM 673 C C . VAL A 1 84 ? 7.204 1.223 -36.142 1.00 54.22 84 VAL A C 1
ATOM 675 O O . VAL A 1 84 ? 7.970 1.491 -37.063 1.00 54.22 84 VAL A O 1
ATOM 678 N N . LYS A 1 85 ? 6.857 2.138 -35.231 1.00 56.25 85 LYS A N 1
ATOM 679 C CA . LYS A 1 85 ? 7.474 3.464 -35.146 1.00 56.25 85 LYS A CA 1
ATOM 680 C C . LYS A 1 85 ? 8.946 3.314 -34.746 1.00 56.25 85 LYS A C 1
ATOM 682 O O . LYS A 1 85 ? 9.243 3.081 -33.579 1.00 56.25 85 LYS A O 1
ATOM 687 N N . HIS A 1 86 ? 9.860 3.478 -35.699 1.00 55.38 86 HIS A N 1
ATOM 688 C CA . HIS A 1 86 ? 11.287 3.596 -35.411 1.00 55.38 86 HIS A CA 1
ATOM 689 C C . HIS A 1 86 ? 11.569 4.953 -34.756 1.00 55.38 86 HIS A C 1
ATOM 691 O O . HIS A 1 86 ? 11.470 6.003 -35.393 1.00 55.38 86 HIS A O 1
ATOM 697 N N . PHE A 1 87 ? 11.921 4.943 -33.473 1.00 51.91 87 PHE A N 1
ATOM 698 C CA . PHE A 1 87 ? 12.460 6.120 -32.801 1.00 51.91 87 PHE A CA 1
ATOM 699 C C . PHE A 1 87 ? 13.985 6.123 -32.933 1.00 51.91 87 PHE A C 1
ATOM 701 O O . PHE A 1 87 ? 14.636 5.090 -32.789 1.00 51.91 87 PHE A O 1
ATOM 708 N N . ASN A 1 88 ? 14.575 7.287 -33.216 1.00 51.00 88 ASN A N 1
ATOM 709 C CA . ASN A 1 88 ? 16.028 7.420 -33.304 1.00 51.00 88 ASN A CA 1
ATOM 710 C C . ASN A 1 88 ? 16.671 7.090 -31.947 1.00 51.00 88 ASN A C 1
ATOM 712 O O . ASN A 1 88 ? 16.378 7.738 -30.945 1.00 51.00 88 ASN A O 1
ATOM 716 N N . ASN A 1 89 ? 17.577 6.110 -31.943 1.00 50.78 89 ASN A N 1
ATOM 717 C CA . ASN A 1 89 ? 18.385 5.697 -30.796 1.00 50.78 89 ASN A CA 1
ATOM 718 C C . ASN A 1 89 ? 19.015 6.896 -30.060 1.00 50.78 89 ASN A C 1
ATOM 720 O O . ASN A 1 89 ? 20.010 7.459 -30.516 1.00 50.78 89 ASN A O 1
ATOM 724 N N . PHE A 1 90 ? 18.500 7.241 -28.876 1.00 55.34 90 PHE A N 1
ATOM 725 C CA . PHE A 1 90 ? 19.097 8.269 -28.009 1.00 55.34 90 PHE A CA 1
ATOM 726 C C . PHE A 1 90 ? 20.436 7.831 -27.383 1.00 55.34 90 PHE A C 1
ATOM 728 O O . PHE A 1 90 ? 21.216 8.672 -26.939 1.00 55.34 90 PHE A O 1
ATOM 735 N N . PHE A 1 91 ? 20.734 6.525 -27.366 1.00 53.03 91 PHE A N 1
ATOM 736 C CA . PHE A 1 91 ? 21.930 5.970 -26.715 1.00 53.03 91 PHE A CA 1
ATOM 737 C C . PHE A 1 91 ? 23.207 6.047 -27.553 1.00 53.03 91 PHE A C 1
ATOM 739 O O . PHE A 1 91 ? 24.303 5.918 -27.007 1.00 53.03 91 PHE A O 1
ATOM 746 N N . VAL A 1 92 ? 23.107 6.320 -28.855 1.00 51.97 92 VAL A N 1
ATOM 747 C CA . VAL A 1 92 ? 24.290 6.570 -29.679 1.00 51.97 92 VAL A CA 1
ATOM 748 C C . VAL A 1 92 ? 24.425 8.074 -29.846 1.00 51.97 92 VAL A C 1
ATOM 750 O O . VAL A 1 92 ? 23.947 8.658 -30.818 1.00 51.97 92 VAL A O 1
ATOM 753 N N . LYS A 1 93 ? 25.144 8.723 -28.920 1.00 53.09 93 LYS A N 1
ATOM 754 C CA . LYS A 1 93 ? 25.847 9.954 -29.299 1.00 53.09 93 LYS A CA 1
ATOM 755 C C . LYS A 1 93 ? 26.666 9.579 -30.531 1.00 53.09 93 LYS A C 1
ATOM 757 O O . LYS A 1 93 ? 27.608 8.799 -30.404 1.00 53.09 93 LYS A O 1
ATOM 762 N N . LYS A 1 94 ? 26.301 10.086 -31.714 1.00 55.09 94 LYS A N 1
ATOM 763 C CA . LYS A 1 94 ? 27.186 10.062 -32.880 1.00 55.09 94 LYS A CA 1
ATOM 764 C C . LYS A 1 94 ? 28.446 10.805 -32.450 1.00 55.09 94 LYS A C 1
ATOM 766 O O . LYS A 1 94 ? 28.492 12.030 -32.475 1.00 55.09 94 LYS A O 1
ATOM 771 N N . ILE A 1 95 ? 29.438 10.070 -31.957 1.00 57.03 95 ILE A N 1
ATOM 772 C CA . ILE A 1 95 ? 30.785 10.590 -31.806 1.00 57.03 95 ILE A CA 1
ATOM 773 C C . ILE A 1 95 ? 31.226 10.771 -33.246 1.00 57.03 95 ILE A C 1
ATOM 775 O O . ILE A 1 95 ? 31.594 9.803 -33.911 1.00 57.03 95 ILE A O 1
ATOM 779 N N . GLU A 1 96 ? 31.090 11.991 -33.760 1.00 60.47 96 GLU A N 1
ATOM 780 C CA . GLU A 1 96 ? 31.735 12.339 -35.013 1.00 60.47 96 GLU A CA 1
ATOM 781 C C . GLU A 1 96 ? 33.198 11.906 -34.886 1.00 60.47 96 GLU A C 1
ATOM 783 O O . GLU A 1 96 ? 33.841 12.242 -33.882 1.00 60.47 96 GLU A O 1
ATOM 788 N N . PRO A 1 97 ? 33.711 11.086 -35.815 1.00 58.62 97 PRO A N 1
ATOM 789 C CA . PRO A 1 97 ? 35.055 10.546 -35.719 1.00 58.62 97 PRO A CA 1
ATOM 790 C C . PRO A 1 97 ? 36.087 11.682 -35.716 1.00 58.62 97 PRO A C 1
ATOM 792 O O . PRO A 1 97 ? 36.545 12.140 -36.759 1.00 58.62 97 PRO A O 1
ATOM 795 N N . LYS A 1 98 ? 36.473 12.124 -34.512 1.00 64.62 98 LYS A N 1
ATOM 796 C CA . LYS A 1 98 ? 37.505 13.144 -34.255 1.00 64.62 98 LYS A CA 1
ATOM 797 C C . LYS A 1 98 ? 38.921 12.658 -34.571 1.00 64.62 98 LYS A C 1
ATOM 799 O O . LYS A 1 98 ? 39.878 13.392 -34.352 1.00 64.62 98 LYS A O 1
ATOM 804 N N . PHE A 1 99 ? 39.084 11.426 -35.047 1.00 72.81 99 PHE A N 1
ATOM 805 C CA . PHE A 1 99 ? 40.388 10.919 -35.438 1.00 72.81 99 PHE A CA 1
ATOM 806 C C . PHE A 1 99 ? 40.740 11.408 -36.844 1.00 72.81 99 PHE A C 1
ATOM 808 O O . PHE A 1 99 ? 39.956 11.291 -37.791 1.00 72.81 99 PHE A O 1
ATOM 815 N N . SER A 1 100 ? 41.933 11.980 -36.967 1.00 83.56 100 SER A N 1
ATOM 816 C CA . SER A 1 100 ? 42.547 12.298 -38.247 1.00 83.56 100 SER A CA 1
ATOM 817 C C . SER A 1 100 ? 43.249 11.064 -38.801 1.00 83.56 100 SER A C 1
ATOM 819 O O . SER A 1 100 ? 43.766 10.211 -38.080 1.00 83.56 100 SER A O 1
ATOM 821 N N . CYS A 1 101 ? 43.255 10.950 -40.119 1.00 84.75 101 CYS A N 1
ATOM 822 C CA . CYS A 1 101 ? 44.025 9.942 -40.814 1.00 84.75 101 CYS A CA 1
ATOM 823 C C . CYS A 1 101 ? 45.523 10.252 -40.682 1.00 84.75 101 CYS A C 1
ATOM 825 O O . CYS A 1 101 ? 45.969 11.294 -41.159 1.00 84.75 101 CYS A O 1
ATOM 827 N N . ASN A 1 102 ? 46.331 9.331 -40.143 1.00 82.31 102 ASN A N 1
ATOM 828 C CA . ASN A 1 102 ? 47.787 9.540 -40.027 1.00 82.31 102 ASN A CA 1
ATOM 829 C C . ASN A 1 102 ? 48.493 9.645 -41.394 1.00 82.31 102 ASN A C 1
ATOM 831 O O . ASN A 1 102 ? 49.662 10.004 -41.444 1.00 82.31 102 ASN A O 1
ATOM 835 N N . TYR A 1 103 ? 47.817 9.283 -42.493 1.00 81.12 103 TYR A N 1
ATOM 836 C CA . TYR A 1 103 ? 48.374 9.355 -43.843 1.00 81.12 103 TYR A CA 1
ATOM 837 C C . TYR A 1 103 ? 48.112 10.705 -44.533 1.00 81.12 103 TYR A C 1
ATOM 839 O O . TYR A 1 103 ? 49.034 11.289 -45.087 1.00 81.12 103 TYR A O 1
ATOM 847 N N . CYS A 1 104 ? 46.869 11.205 -44.521 1.00 86.06 104 CYS A N 1
ATOM 848 C CA . CYS A 1 104 ? 46.494 12.437 -45.237 1.00 86.06 104 CYS A CA 1
ATOM 849 C C . CYS A 1 104 ? 46.055 13.596 -44.330 1.00 86.06 104 CYS A C 1
ATOM 851 O O . CYS A 1 104 ? 45.661 14.645 -44.833 1.00 86.06 104 CYS A O 1
ATOM 853 N N . GLY A 1 105 ? 46.041 13.401 -43.010 1.00 81.69 105 GLY A N 1
ATOM 854 C CA . GLY A 1 105 ? 45.659 14.412 -42.022 1.00 81.69 105 GLY A CA 1
ATOM 855 C C . GLY A 1 105 ? 44.167 14.765 -41.977 1.00 81.69 105 GLY A C 1
ATOM 856 O O . GLY A 1 105 ? 43.754 15.514 -41.097 1.00 81.69 105 GLY A O 1
ATOM 857 N N . ARG A 1 106 ? 43.332 14.235 -42.884 1.00 82.75 106 ARG A N 1
ATOM 858 C CA . ARG A 1 106 ? 41.886 14.524 -42.915 1.00 82.75 106 ARG A CA 1
ATOM 859 C C . ARG A 1 106 ? 41.123 13.710 -41.869 1.00 82.75 106 ARG A C 1
ATOM 861 O O . ARG A 1 106 ? 41.454 12.552 -41.621 1.00 82.75 106 ARG A O 1
ATOM 868 N N . LEU A 1 107 ? 40.087 14.312 -41.292 1.00 82.69 107 LEU A N 1
ATOM 869 C CA . LEU A 1 107 ? 39.208 13.684 -40.303 1.00 82.69 107 LEU A CA 1
ATOM 870 C C . LEU A 1 107 ? 38.267 12.650 -40.940 1.00 82.69 107 LEU A C 1
ATOM 872 O O . LEU A 1 107 ? 38.000 12.677 -42.145 1.00 82.69 107 LEU A O 1
ATOM 876 N N . GLY A 1 108 ? 37.763 11.736 -40.112 1.00 81.25 108 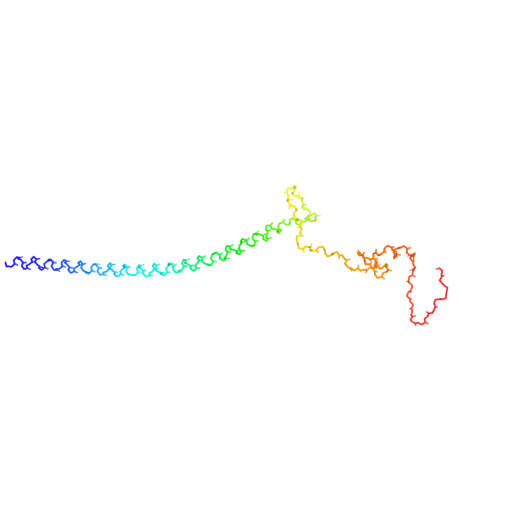GLY A N 1
ATOM 877 C CA . GLY A 1 108 ? 36.655 10.846 -40.462 1.00 81.25 108 GLY A CA 1
ATOM 878 C C . GLY A 1 108 ? 37.022 9.511 -41.109 1.00 81.25 108 GLY A C 1
ATOM 879 O O . GLY A 1 108 ? 36.128 8.760 -41.488 1.00 81.25 108 GLY A O 1
ATOM 880 N N . HIS A 1 109 ? 38.310 9.176 -41.229 1.00 82.88 109 HIS A N 1
ATOM 881 C CA . HIS A 1 109 ? 38.754 7.858 -41.694 1.00 82.88 109 HIS A CA 1
ATOM 882 C C . HIS A 1 109 ? 40.152 7.501 -41.163 1.00 82.88 109 HIS A C 1
ATOM 884 O O . HIS A 1 109 ? 40.938 8.373 -40.802 1.00 82.88 109 HIS A O 1
ATOM 890 N N . ILE A 1 110 ? 40.450 6.201 -41.070 1.00 83.06 110 ILE A N 1
ATOM 891 C CA . ILE A 1 110 ? 41.732 5.688 -40.567 1.00 83.06 110 ILE A CA 1
ATOM 892 C C . ILE A 1 110 ? 42.723 5.512 -41.720 1.00 83.06 110 ILE A C 1
ATOM 894 O O . ILE A 1 110 ? 42.339 5.360 -42.880 1.00 83.06 110 ILE A O 1
ATOM 898 N N . SER A 1 111 ? 44.020 5.468 -41.414 1.00 79.31 111 SER A N 1
ATOM 899 C CA . SER A 1 111 ? 45.080 5.347 -42.428 1.00 79.31 111 SER A CA 1
ATOM 900 C C . SER A 1 111 ? 44.913 4.142 -43.352 1.00 79.31 111 SER A C 1
ATOM 902 O O . SER A 1 111 ? 45.289 4.207 -44.520 1.00 79.31 111 SER A O 1
ATOM 904 N N . THR A 1 112 ? 44.339 3.040 -42.863 1.00 77.56 112 THR A N 1
ATOM 905 C CA . THR A 1 112 ? 44.107 1.832 -43.667 1.00 77.56 112 THR A CA 1
ATOM 906 C C . THR A 1 112 ? 43.028 2.023 -44.731 1.00 77.56 112 THR A C 1
ATOM 908 O O . THR A 1 112 ? 43.160 1.449 -45.811 1.00 77.56 112 THR A O 1
ATOM 911 N N . SER A 1 113 ? 42.016 2.854 -44.466 1.00 77.12 113 SER A N 1
ATOM 912 C CA . SER A 1 113 ? 40.917 3.171 -45.384 1.00 77.12 113 SER A CA 1
ATOM 913 C C . SER A 1 113 ? 41.147 4.455 -46.192 1.00 77.12 113 SE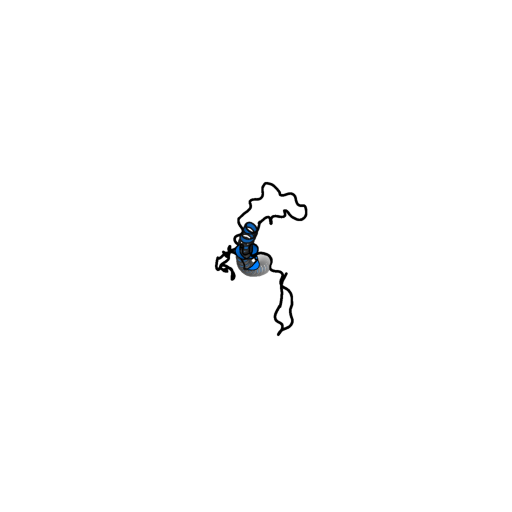R A C 1
ATOM 915 O O . SER A 1 113 ? 40.267 4.875 -46.941 1.00 77.12 113 SER A O 1
ATOM 917 N N . CYS A 1 114 ? 42.325 5.078 -46.081 1.00 82.69 114 CYS A N 1
ATOM 918 C CA . CYS A 1 114 ? 42.646 6.315 -46.784 1.00 82.69 114 CYS A CA 1
ATOM 919 C C . CYS A 1 114 ? 42.696 6.127 -48.307 1.00 82.69 114 CYS A C 1
ATOM 921 O O . CYS A 1 114 ? 43.455 5.304 -48.824 1.00 82.69 114 CYS A O 1
ATOM 923 N N . PHE A 1 115 ? 41.942 6.955 -49.034 1.00 80.88 115 PHE A N 1
ATOM 924 C CA . PHE A 1 115 ? 41.918 6.959 -50.499 1.00 80.88 115 PHE A CA 1
ATOM 925 C C . PHE A 1 115 ? 43.301 7.228 -51.109 1.00 80.88 115 PHE A C 1
ATOM 927 O O . PHE A 1 115 ? 43.728 6.513 -52.013 1.00 80.88 115 PHE A O 1
ATOM 934 N N . HIS A 1 116 ? 44.049 8.188 -50.553 1.00 74.50 116 HIS A N 1
ATOM 935 C CA . HIS A 1 116 ? 45.406 8.490 -51.015 1.00 74.50 116 HIS A CA 1
ATOM 936 C C . HIS A 1 116 ? 46.364 7.304 -50.828 1.00 74.50 116 HIS A C 1
ATOM 938 O O . HIS A 1 116 ? 47.247 7.102 -51.653 1.00 74.50 116 HIS A O 1
ATOM 944 N N . ARG A 1 117 ? 46.155 6.467 -49.801 1.00 72.94 117 ARG A N 1
ATOM 945 C CA . ARG A 1 117 ? 46.921 5.227 -49.612 1.00 72.94 117 ARG A CA 1
ATOM 946 C C . ARG A 1 117 ? 46.511 4.137 -50.605 1.00 72.94 117 ARG A C 1
ATOM 948 O O . ARG A 1 117 ? 47.361 3.368 -51.038 1.00 72.94 117 ARG A O 1
ATOM 955 N N . LYS A 1 118 ? 45.224 4.053 -50.957 1.00 62.81 118 LYS A N 1
ATOM 956 C CA . LYS A 1 118 ? 44.686 3.046 -51.889 1.00 62.81 118 LYS A CA 1
ATOM 957 C C . LYS A 1 118 ? 45.188 3.220 -53.328 1.00 62.81 118 LYS A C 1
ATOM 959 O O . LYS A 1 118 ? 45.294 2.223 -54.034 1.00 62.81 118 LYS A O 1
ATOM 964 N N . ASN A 1 119 ? 45.517 4.449 -53.730 1.00 60.81 119 ASN A N 1
ATOM 965 C CA . ASN A 1 119 ? 45.916 4.779 -55.105 1.00 60.81 119 ASN A CA 1
ATOM 966 C C . ASN A 1 119 ? 47.431 4.838 -55.338 1.00 60.81 119 ASN A C 1
ATOM 968 O O . ASN A 1 119 ? 47.863 5.069 -56.464 1.00 60.81 119 ASN A O 1
ATOM 972 N N . ILE A 1 120 ? 48.249 4.615 -54.309 1.00 59.94 120 ILE A N 1
ATOM 973 C CA . ILE A 1 120 ? 49.690 4.453 -54.498 1.00 59.94 120 ILE A CA 1
ATOM 974 C C . ILE A 1 120 ? 49.906 3.012 -54.922 1.00 59.94 120 ILE A C 1
ATOM 976 O O . ILE A 1 120 ? 49.607 2.089 -54.161 1.00 59.94 120 ILE A O 1
ATOM 980 N N . GLY A 1 121 ? 50.354 2.849 -56.170 1.00 58.78 121 GLY A N 1
ATOM 981 C CA . GLY A 1 121 ? 50.589 1.562 -56.815 1.00 58.78 121 GLY A CA 1
ATOM 982 C C . GLY A 1 121 ? 51.183 0.557 -55.836 1.00 58.78 121 GLY A C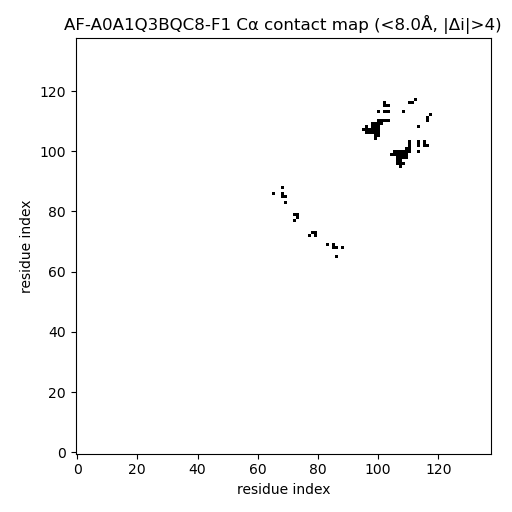 1
ATOM 983 O O . GLY A 1 121 ? 52.093 0.893 -55.077 1.00 58.78 121 GLY A O 1
ATOM 984 N N . LYS A 1 122 ? 50.602 -0.648 -55.815 1.00 59.91 122 LYS A N 1
ATOM 985 C CA . LYS A 1 122 ? 50.925 -1.745 -54.895 1.00 59.91 122 LYS A CA 1
ATOM 986 C C . LYS A 1 122 ? 52.418 -2.081 -54.975 1.00 59.91 122 LYS A C 1
ATOM 988 O O . LYS A 1 122 ? 52.815 -3.003 -55.681 1.00 59.91 122 LYS A O 1
ATOM 993 N N . THR A 1 123 ? 53.252 -1.351 -54.249 1.00 61.66 123 THR A N 1
ATOM 994 C CA . THR A 1 123 ? 54.658 -1.690 -54.076 1.00 61.66 123 THR A CA 1
ATOM 995 C C . THR A 1 123 ? 54.684 -2.955 -53.232 1.00 61.66 123 THR A C 1
ATOM 997 O O . THR A 1 123 ? 54.276 -2.960 -52.066 1.00 61.66 123 THR A O 1
ATOM 1000 N N . LYS A 1 124 ? 55.068 -4.073 -53.861 1.00 60.94 124 LYS A N 1
ATOM 1001 C CA . LYS A 1 124 ? 55.241 -5.353 -53.174 1.00 60.94 124 LYS A CA 1
ATOM 1002 C C . LYS A 1 124 ? 56.288 -5.148 -52.086 1.00 60.94 124 LYS A C 1
ATOM 1004 O O . LYS A 1 124 ? 57.428 -4.798 -52.370 1.00 60.94 124 LYS A O 1
ATOM 1009 N N . LYS A 1 125 ? 55.893 -5.345 -50.831 1.00 69.31 125 LYS A N 1
ATOM 1010 C CA . LYS A 1 125 ? 56.835 -5.351 -49.714 1.00 69.31 125 LYS A CA 1
ATOM 1011 C C . LYS A 1 125 ? 57.455 -6.742 -49.638 1.00 69.31 125 LYS A C 1
ATOM 1013 O O . LYS A 1 125 ? 56.732 -7.712 -49.435 1.00 69.31 125 LYS A O 1
ATOM 1018 N N . VAL A 1 126 ? 58.769 -6.823 -49.820 1.00 70.62 126 VAL A N 1
ATOM 1019 C CA . VAL A 1 126 ? 59.561 -8.045 -49.623 1.00 70.62 126 VAL A CA 1
ATOM 1020 C C . VAL A 1 126 ? 60.189 -7.972 -48.235 1.00 70.62 126 VAL A C 1
ATOM 1022 O O . VAL A 1 126 ? 60.676 -6.917 -47.829 1.00 70.62 126 VAL A O 1
ATOM 1025 N N . TRP A 1 127 ? 60.130 -9.066 -47.479 1.00 77.38 127 TRP A N 1
ATOM 1026 C CA . TRP A 1 127 ? 60.748 -9.138 -46.158 1.00 77.38 127 TRP A CA 1
ATOM 1027 C C . TRP A 1 127 ? 62.249 -9.394 -46.305 1.00 77.38 127 TRP A C 1
ATOM 1029 O O . TRP A 1 127 ? 62.638 -10.309 -47.027 1.00 77.38 127 TRP A O 1
ATOM 1039 N N . ILE A 1 128 ? 63.084 -8.586 -45.645 1.00 78.56 128 ILE A N 1
ATOM 1040 C CA . ILE A 1 128 ? 64.548 -8.661 -45.753 1.00 78.56 128 ILE A CA 1
ATOM 1041 C C . ILE A 1 128 ? 65.169 -8.590 -44.350 1.00 78.56 128 ILE A C 1
ATOM 1043 O O . ILE A 1 128 ? 64.736 -7.758 -43.545 1.00 78.56 128 ILE A O 1
ATOM 1047 N N . PRO A 1 129 ? 66.171 -9.435 -44.040 1.00 73.31 129 PRO A N 1
ATOM 1048 C CA . PRO A 1 129 ? 66.933 -9.360 -42.797 1.00 73.31 129 PRO A CA 1
ATOM 1049 C C . PRO A 1 129 ? 67.585 -7.986 -42.574 1.00 73.31 129 PRO A C 1
ATOM 1051 O O . PRO A 1 129 ? 67.968 -7.287 -43.510 1.00 73.31 129 PRO A O 1
ATOM 1054 N N . LYS A 1 130 ? 67.755 -7.585 -41.310 1.00 76.75 130 LYS A N 1
ATOM 1055 C CA . LYS A 1 130 ? 68.412 -6.311 -40.981 1.00 76.75 130 LYS A CA 1
ATOM 1056 C C . LYS A 1 130 ? 69.866 -6.327 -41.476 1.00 76.75 130 LYS A C 1
ATOM 1058 O O . LYS A 1 130 ? 70.624 -7.210 -41.094 1.00 76.75 130 LYS A O 1
ATOM 1063 N N . GLY A 1 131 ? 70.240 -5.338 -42.292 1.00 76.00 131 GLY A N 1
ATOM 1064 C CA . GLY A 1 131 ? 71.611 -5.149 -42.791 1.00 76.00 131 GLY A CA 1
ATOM 1065 C C . GLY A 1 131 ? 71.829 -5.448 -44.278 1.00 76.00 131 GLY A C 1
ATOM 1066 O O . GLY A 1 131 ? 72.951 -5.305 -44.749 1.00 76.00 131 GLY A O 1
ATOM 1067 N N . THR A 1 132 ? 70.795 -5.832 -45.034 1.00 76.06 132 THR A N 1
ATOM 1068 C CA . THR A 1 132 ? 70.902 -6.080 -46.485 1.00 76.06 132 THR A CA 1
ATOM 1069 C C . THR A 1 132 ? 70.286 -4.946 -47.309 1.00 76.06 132 THR A C 1
ATOM 1071 O O . THR A 1 132 ? 69.198 -4.460 -46.997 1.00 76.06 132 THR A O 1
ATOM 1074 N N . THR A 1 133 ? 70.965 -4.532 -48.381 1.00 72.00 133 THR A N 1
ATOM 1075 C CA . THR A 1 133 ? 70.462 -3.567 -49.371 1.00 72.00 133 THR A CA 1
ATOM 1076 C C . THR A 1 133 ? 69.971 -4.301 -50.621 1.00 72.00 133 THR A C 1
ATOM 1078 O O . THR A 1 133 ? 70.682 -5.121 -51.199 1.00 72.00 133 THR A O 1
ATOM 1081 N N . LEU A 1 134 ? 68.735 -4.019 -51.048 1.00 67.81 134 LEU A N 1
ATOM 1082 C CA . LEU A 1 134 ? 68.177 -4.541 -52.300 1.00 67.81 134 LEU A CA 1
ATOM 1083 C C . LEU A 1 134 ? 68.971 -3.995 -53.484 1.00 67.81 134 LEU A C 1
ATOM 1085 O O . LEU A 1 134 ? 68.905 -2.804 -53.782 1.00 67.81 134 LEU A O 1
ATOM 1089 N N . THR A 1 135 ? 69.682 -4.870 -54.182 1.00 54.31 135 THR A N 1
ATOM 1090 C CA . THR A 1 135 ? 70.285 -4.569 -55.477 1.00 54.31 135 THR A CA 1
ATOM 1091 C C . THR A 1 135 ? 69.450 -5.259 -56.552 1.00 54.31 135 THR A C 1
ATOM 1093 O O . THR A 1 135 ? 69.476 -6.476 -56.684 1.00 54.31 135 THR A O 1
ATOM 1096 N N . ASN A 1 136 ? 68.698 -4.443 -57.296 1.00 59.28 136 ASN A N 1
ATOM 1097 C CA . ASN A 1 136 ? 67.863 -4.780 -58.456 1.00 59.28 136 ASN A CA 1
ATOM 1098 C C . ASN A 1 136 ? 66.421 -5.285 -58.182 1.00 59.28 136 ASN A C 1
ATOM 1100 O O . ASN A 1 136 ? 66.169 -6.490 -58.151 1.00 59.28 136 ASN A O 1
ATOM 1104 N N . PRO A 1 137 ? 65.446 -4.372 -58.022 1.00 56.34 137 PRO A N 1
ATOM 1105 C CA . PRO A 1 137 ? 64.028 -4.699 -58.129 1.00 56.34 137 PRO A CA 1
ATOM 1106 C C . PRO A 1 137 ? 63.597 -4.736 -59.611 1.00 56.34 137 PRO A C 1
ATOM 1108 O O . PRO A 1 137 ? 63.724 -3.728 -60.301 1.00 56.34 137 PRO A O 1
ATOM 1111 N N . GLN A 1 138 ? 63.091 -5.878 -60.095 1.00 43.91 138 GLN A N 1
ATOM 1112 C CA . GLN A 1 1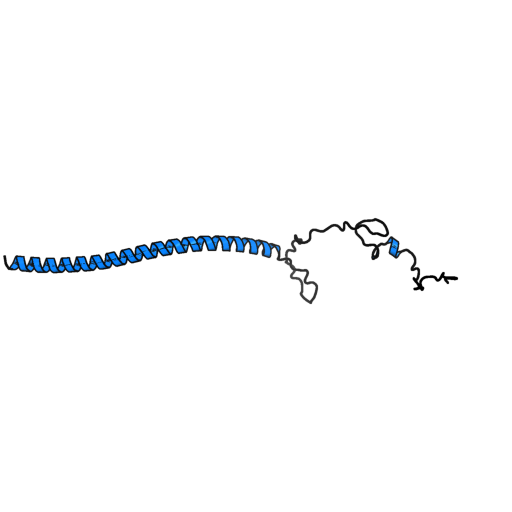38 ? 62.283 -5.939 -61.328 1.00 43.91 138 GLN A CA 1
ATOM 1113 C C . GLN A 1 138 ? 60.867 -5.410 -61.082 1.00 43.91 138 GLN A C 1
ATOM 1115 O O . GLN A 1 138 ? 60.299 -5.720 -60.006 1.00 43.91 138 GLN A O 1
#

Mean predicted aligned error: 19.23 Å

InterPro domains:
  IPR001878 Zinc finger, CCHC-type [PS50158] (101-114)

Sequence (138 aa):
MSKEIENLKNENSYHKNEIDILNVSLKLSNDFEEENKKLKLEIDSLKKTFSKFSNSSDKLDNLLGLQMCVFDNAGLGYEEMNNVKHFNNFFVKKIEPKFSCNYCGRLGHISTSCFHRKNIGKTKKVWIPKGTTLTNPQ

pLDDT: mean 78.78, std 17.51, range [43.91, 98.44]

Radius of gyration: 45.65 Å; Cα contacts (8 Å, |Δi|>4): 46; chains: 1; bounding box: 113×29×115 Å